Protein AF-A0A2G8K187-F1 (afdb_monomer_lite)

Organism: Stichopus japonicus (NCBI:txid307972)

Sequence (58 aa):
FVKSDRPNQFSNLKVKYVKGADPVLKFLDAQNNVEEVMSIEKWNTDTVEEFLQEHLAL

Foldseek 3Di:
DVVDCLVVQFPPDDDDDDPPDADWDFDADPVRDGPDIGGCNPPDPVNVSVVCCVPRPD

InterPro domains:
  IPR014912 Selenoprotein F/M domain [PF08806] (1-56)
  IPR036249 Thioredoxin-like superfamily [SSF52833] (1-57)
  IPR038219 Selenoprotein F/M, thioredo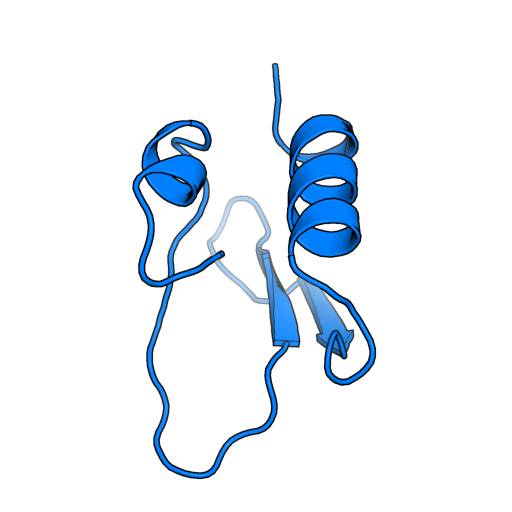xin-like domain superfamily [G3DSA:3.40.30.50] (1-56)
  IPR039992 Selenoprotein F/M [PTHR13077] (1-56)

Radius of gyration: 11.53 Å; chains: 1; bounding box: 28×20×22 Å

pLDDT: mean 94.36, std 6.41, range [55.88, 98.0]

Secondary structure (DSSP, 8-state):
-TTSSGGGG-TT------TTPPPEEEEE-TTS-EEEEEE-TT--HHHHHHHHHHHH--

Structure (mmCIF, N/CA/C/O backbone):
data_AF-A0A2G8K187-F1
#
_entry.id   AF-A0A2G8K187-F1
#
loop_
_atom_site.group_PDB
_atom_site.id
_atom_site.type_symbol
_atom_site.label_atom_id
_atom_site.label_alt_id
_atom_site.label_comp_id
_atom_site.label_asym_id
_atom_site.label_entity_id
_atom_site.label_seq_id
_atom_site.pdbx_PDB_ins_code
_atom_site.Cartn_x
_atom_site.Cartn_y
_atom_site.Cartn_z
_atom_site.occupancy
_atom_site.B_iso_or_equiv
_atom_site.auth_seq_id
_atom_site.auth_comp_id
_atom_site.auth_asym_id
_atom_site.auth_atom_id
_atom_site.pdbx_PDB_model_num
ATOM 1 N N . PHE A 1 1 ? 1.612 -4.540 4.000 1.00 93.38 1 PHE A N 1
ATOM 2 C CA . PHE A 1 1 ? 0.163 -4.286 3.837 1.00 93.38 1 PHE A CA 1
ATOM 3 C C . PHE A 1 1 ? -0.587 -5.433 3.127 1.00 93.38 1 PHE A C 1
ATOM 5 O O . PHE A 1 1 ? -1.220 -6.224 3.810 1.00 93.38 1 PHE A O 1
ATOM 12 N N . VAL A 1 2 ? -0.479 -5.613 1.798 1.00 94.62 2 VAL A N 1
ATOM 13 C CA . VAL A 1 2 ? -1.339 -6.541 1.004 1.00 94.62 2 VAL A CA 1
ATOM 14 C C . VAL A 1 2 ? -1.322 -8.018 1.442 1.00 94.62 2 VAL A C 1
ATOM 16 O O . VAL A 1 2 ? -2.321 -8.707 1.294 1.00 94.62 2 VAL A O 1
ATOM 19 N N . LYS A 1 3 ? -0.202 -8.522 1.975 1.00 94.25 3 LYS A N 1
ATOM 20 C CA . LYS A 1 3 ? -0.067 -9.921 2.437 1.00 94.25 3 LYS A CA 1
ATOM 21 C C . LYS A 1 3 ? -0.497 -10.156 3.900 1.00 94.25 3 LYS A C 1
ATOM 23 O O . LYS A 1 3 ? -0.209 -11.217 4.435 1.00 94.25 3 LYS A O 1
ATOM 28 N N . SER A 1 4 ? -1.090 -9.164 4.562 1.00 95.75 4 SER A N 1
ATOM 29 C CA . SER A 1 4 ? -1.552 -9.248 5.962 1.00 95.75 4 SER A CA 1
ATOM 30 C C . SER A 1 4 ? -3.073 -9.120 6.046 1.00 95.75 4 SER A C 1
ATOM 32 O O . SER A 1 4 ? -3.703 -8.888 5.020 1.00 95.75 4 SER A O 1
ATOM 34 N N . ASP A 1 5 ? -3.643 -9.186 7.251 1.00 95.00 5 ASP A N 1
ATOM 35 C CA . ASP A 1 5 ? -5.086 -8.993 7.479 1.00 95.00 5 ASP A CA 1
ATOM 36 C C . ASP A 1 5 ? -5.532 -7.521 7.468 1.00 95.00 5 ASP A C 1
ATOM 38 O O . ASP A 1 5 ? -6.725 -7.237 7.390 1.00 95.00 5 ASP A O 1
ATOM 42 N N . ARG A 1 6 ? -4.589 -6.569 7.495 1.00 94.62 6 ARG A N 1
ATOM 43 C CA . ARG A 1 6 ? -4.857 -5.117 7.511 1.00 94.62 6 ARG A CA 1
ATOM 44 C C . ARG A 1 6 ? -5.815 -4.622 6.413 1.00 94.62 6 ARG A C 1
ATOM 46 O O . ARG A 1 6 ? -6.706 -3.845 6.737 1.00 94.62 6 ARG A O 1
ATOM 53 N N . PRO A 1 7 ? -5.727 -5.071 5.140 1.00 95.00 7 PRO A N 1
ATOM 54 C CA . PRO A 1 7 ? -6.656 -4.629 4.098 1.00 95.00 7 PRO A CA 1
ATOM 55 C C . PRO A 1 7 ? -8.127 -4.925 4.418 1.00 95.00 7 PRO A C 1
ATOM 57 O O . PRO A 1 7 ? -8.999 -4.206 3.943 1.00 95.00 7 PRO A O 1
ATOM 60 N N . ASN A 1 8 ? -8.409 -5.945 5.239 1.00 93.94 8 ASN A N 1
ATOM 61 C CA . ASN A 1 8 ? -9.774 -6.352 5.583 1.00 93.94 8 ASN A CA 1
ATOM 62 C C . ASN A 1 8 ? -10.515 -5.304 6.431 1.00 93.94 8 ASN A C 1
ATOM 64 O O . ASN A 1 8 ? -11.733 -5.382 6.562 1.00 93.94 8 ASN A O 1
ATOM 68 N N . GLN A 1 9 ? -9.800 -4.327 6.996 1.00 94.06 9 GLN A N 1
ATOM 69 C CA . GLN A 1 9 ? -10.385 -3.216 7.749 1.00 94.06 9 GLN A CA 1
ATOM 70 C C . GLN A 1 9 ? -11.074 -2.185 6.839 1.00 94.06 9 GLN A C 1
ATOM 72 O O . GLN A 1 9 ? -11.904 -1.414 7.311 1.00 94.06 9 GLN A O 1
ATOM 77 N N . PHE A 1 10 ? -10.771 -2.184 5.536 1.00 94.19 10 PHE A N 1
ATOM 78 C CA . PHE A 1 10 ? -11.253 -1.181 4.587 1.00 94.19 10 PHE A CA 1
ATOM 79 C C . PHE A 1 10 ? -12.225 -1.814 3.585 1.00 94.19 10 PHE A C 1
ATOM 81 O O . PHE A 1 10 ? -11.825 -2.328 2.542 1.00 94.19 10 PHE A O 1
ATOM 88 N N . SER A 1 11 ? -13.526 -1.760 3.878 1.00 91.25 11 SER A N 1
ATOM 89 C CA . SER A 1 11 ? -14.571 -2.390 3.052 1.00 91.25 11 SER A CA 1
ATOM 90 C C . SER A 1 11 ? -14.649 -1.840 1.620 1.00 91.25 11 SER A C 1
ATOM 92 O O . SER A 1 11 ? -15.045 -2.563 0.706 1.00 91.25 11 SER A O 1
ATOM 94 N N . ASN A 1 12 ? -14.235 -0.586 1.411 1.00 91.19 12 ASN A N 1
ATOM 95 C CA . ASN A 1 12 ? -14.216 0.064 0.099 1.00 91.19 12 ASN A CA 1
ATOM 96 C C . ASN A 1 12 ? -12.861 -0.063 -0.636 1.00 91.19 12 ASN A C 1
ATOM 98 O O . ASN A 1 12 ? -12.664 0.537 -1.692 1.00 91.19 12 ASN A O 1
ATOM 102 N N . LEU A 1 13 ? -11.911 -0.844 -0.106 1.00 94.94 13 LEU A N 1
ATOM 103 C CA . LEU A 1 13 ? -10.610 -1.073 -0.734 1.00 94.94 13 LEU A CA 1
ATOM 104 C C . LEU A 1 13 ? -10.629 -2.330 -1.614 1.00 94.94 13 LEU A C 1
ATOM 106 O O . LEU A 1 13 ? -10.934 -3.432 -1.162 1.00 94.94 13 LEU A O 1
ATOM 110 N N . LYS A 1 14 ? -10.211 -2.191 -2.876 1.00 94.75 14 LYS A N 1
ATOM 111 C CA . LYS A 1 14 ? -9.996 -3.320 -3.795 1.00 94.75 14 LYS A CA 1
ATOM 112 C C . LYS A 1 14 ? -8.519 -3.441 -4.141 1.00 94.75 14 LYS A C 1
ATOM 114 O O . LYS A 1 14 ? -7.944 -2.549 -4.759 1.00 94.75 14 LYS A O 1
ATOM 119 N N . VAL A 1 15 ? -7.912 -4.578 -3.806 1.00 95.19 15 VAL A N 1
ATOM 120 C CA . VAL A 1 15 ? -6.515 -4.866 -4.153 1.00 95.19 15 VAL A CA 1
ATOM 121 C C . VAL A 1 15 ? -6.449 -5.672 -5.448 1.00 95.19 15 VAL A C 1
ATOM 123 O O . VAL A 1 15 ? -7.048 -6.741 -5.557 1.00 95.19 15 VAL A O 1
ATOM 126 N N . LYS A 1 16 ? -5.684 -5.185 -6.430 1.00 95.62 16 LYS A N 1
ATOM 127 C CA . LYS A 1 16 ? -5.439 -5.881 -7.700 1.00 95.62 16 LYS A CA 1
ATOM 128 C C . LYS A 1 16 ? -3.945 -6.090 -7.908 1.00 95.62 16 LYS A C 1
ATOM 130 O O . LYS A 1 16 ? -3.191 -5.128 -8.000 1.00 95.62 16 LYS A O 1
ATOM 135 N N . TYR A 1 17 ? -3.527 -7.347 -8.042 1.00 95.56 17 TYR A N 1
ATOM 136 C CA . TYR A 1 17 ? -2.162 -7.670 -8.450 1.00 95.56 17 TYR A CA 1
ATOM 137 C C . TYR A 1 17 ? -2.021 -7.521 -9.968 1.00 95.56 17 TYR A C 1
ATOM 139 O O . TYR A 1 17 ? -2.736 -8.171 -10.733 1.00 95.56 17 TYR A O 1
ATOM 147 N N . VAL A 1 18 ? -1.095 -6.668 -10.403 1.00 95.94 18 VAL A N 1
ATOM 148 C CA . VAL A 1 18 ? -0.750 -6.476 -11.815 1.00 95.94 18 VAL A CA 1
ATOM 149 C C . VAL A 1 18 ? 0.744 -6.727 -11.964 1.00 95.94 18 VAL A C 1
ATOM 151 O O . VAL A 1 18 ? 1.565 -6.032 -11.371 1.00 95.94 18 VAL A O 1
ATOM 154 N N . LYS A 1 19 ? 1.105 -7.768 -12.717 1.00 96.25 19 LYS A N 1
ATOM 155 C CA . LYS A 1 19 ? 2.497 -8.207 -12.853 1.00 96.25 19 LYS A CA 1
ATOM 156 C C . LYS A 1 19 ? 3.348 -7.112 -13.505 1.00 96.25 19 LYS A C 1
ATOM 158 O O . LYS A 1 19 ? 3.026 -6.669 -14.602 1.00 96.25 19 LYS A O 1
ATOM 163 N N . GLY A 1 20 ? 4.455 -6.753 -12.853 1.00 95.31 20 GLY A N 1
ATOM 164 C CA . GLY A 1 20 ? 5.441 -5.799 -13.374 1.00 95.31 20 GLY A CA 1
ATOM 165 C C . GLY A 1 20 ? 5.023 -4.330 -13.306 1.00 95.31 20 GLY A C 1
ATOM 166 O O . GLY A 1 20 ? 5.718 -3.502 -13.878 1.00 95.31 20 GLY A O 1
ATOM 167 N N . ALA A 1 21 ? 3.906 -4.013 -12.647 1.00 96.50 21 ALA A N 1
ATOM 168 C CA . ALA A 1 21 ? 3.480 -2.639 -12.420 1.00 96.50 21 ALA A CA 1
ATOM 169 C C . ALA A 1 21 ? 3.940 -2.142 -11.045 1.00 96.50 21 ALA A C 1
ATOM 171 O O . ALA A 1 21 ? 3.906 -2.897 -10.068 1.00 96.50 21 ALA A O 1
ATOM 172 N N . ASP A 1 22 ? 4.291 -0.861 -10.976 1.00 97.00 22 ASP A N 1
ATOM 173 C CA . ASP A 1 22 ? 4.561 -0.174 -9.717 1.00 97.00 22 ASP A CA 1
ATOM 174 C C . ASP A 1 22 ? 3.271 -0.014 -8.896 1.00 97.00 22 ASP A C 1
ATOM 176 O O . ASP A 1 22 ? 2.168 0.069 -9.459 1.00 97.00 22 ASP A O 1
ATOM 180 N N . PRO A 1 23 ? 3.365 0.003 -7.556 1.00 97.19 23 PRO A N 1
ATOM 181 C CA . PRO A 1 23 ? 2.193 0.118 -6.707 1.00 97.19 23 PRO A CA 1
ATOM 182 C C . PRO A 1 23 ? 1.622 1.540 -6.763 1.00 97.19 23 PRO A C 1
ATOM 184 O O . PRO A 1 23 ? 2.317 2.535 -6.547 1.00 97.19 23 PRO A O 1
ATOM 187 N N . VAL A 1 24 ? 0.317 1.619 -7.011 1.00 98.00 24 VAL A N 1
ATOM 188 C CA . VAL A 1 24 ? -0.443 2.870 -7.062 1.00 98.00 24 VAL A CA 1
ATOM 189 C C . VAL A 1 24 ? -1.761 2.719 -6.310 1.00 98.00 24 VAL A C 1
ATOM 191 O O . VAL A 1 24 ? -2.358 1.638 -6.308 1.00 98.00 24 VAL A O 1
ATOM 194 N N . LEU A 1 25 ? -2.245 3.811 -5.726 1.00 97.19 25 LEU A N 1
ATOM 195 C CA . LEU A 1 25 ? -3.640 3.954 -5.322 1.00 97.19 25 LEU A CA 1
ATOM 196 C C . LEU A 1 25 ? -4.431 4.567 -6.475 1.00 97.19 25 LEU A C 1
ATOM 198 O O . LEU A 1 25 ? -3.934 5.436 -7.191 1.00 97.19 25 LEU A O 1
ATOM 202 N N . LYS A 1 26 ? -5.658 4.084 -6.675 1.00 97.06 26 LYS A N 1
ATOM 203 C CA . LYS A 1 26 ? -6.599 4.632 -7.654 1.00 97.06 26 LYS A CA 1
ATOM 204 C C . LYS A 1 26 ? -7.872 5.023 -6.929 1.00 97.06 26 LYS A C 1
ATOM 206 O O . LYS A 1 26 ? -8.513 4.151 -6.342 1.00 97.06 26 LYS A O 1
ATOM 211 N 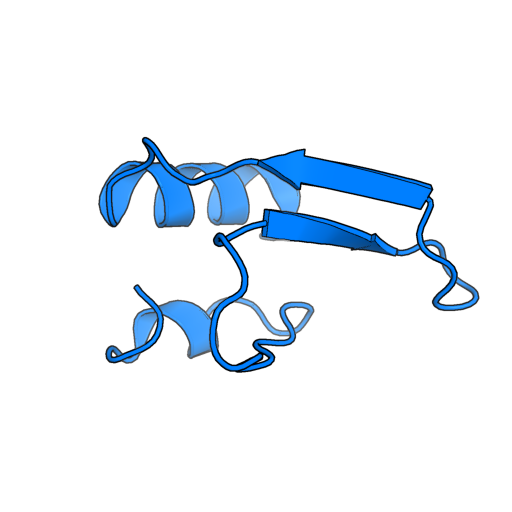N . PHE A 1 27 ? -8.224 6.296 -6.997 1.00 95.44 27 PHE A N 1
ATOM 212 C CA . PHE A 1 27 ? -9.469 6.812 -6.448 1.00 95.44 27 PHE A CA 1
ATOM 213 C C . PHE A 1 27 ? -10.539 6.720 -7.524 1.00 95.44 27 PHE A C 1
ATOM 215 O O . PHE A 1 27 ? -10.295 7.057 -8.687 1.00 95.44 27 PHE A O 1
ATOM 222 N N . LEU A 1 28 ? -11.685 6.164 -7.142 1.00 95.06 28 LEU A N 1
ATOM 223 C CA . LEU A 1 28 ? -12.796 5.933 -8.047 1.00 95.06 28 LEU A CA 1
ATOM 224 C C . LEU A 1 28 ? -13.959 6.848 -7.686 1.00 95.06 28 LEU A C 1
ATOM 226 O O . LEU A 1 28 ? -14.280 6.994 -6.507 1.00 95.06 28 LEU A O 1
ATOM 230 N N . ASP A 1 29 ? -14.614 7.388 -8.709 1.00 94.12 29 ASP A N 1
ATOM 231 C CA . ASP A 1 29 ? -15.873 8.106 -8.548 1.00 94.12 29 ASP A CA 1
ATOM 232 C C . ASP A 1 29 ? -17.041 7.142 -8.239 1.00 94.12 29 ASP A C 1
ATOM 234 O O . ASP A 1 29 ? -16.908 5.910 -8.224 1.00 94.12 29 ASP A O 1
ATOM 238 N N . ALA A 1 30 ? -18.237 7.699 -8.030 1.00 93.88 30 ALA A N 1
ATOM 239 C CA . ALA A 1 30 ? -19.452 6.925 -7.759 1.00 93.88 30 ALA A CA 1
ATOM 240 C C . ALA A 1 30 ? -19.866 5.987 -8.916 1.00 93.88 30 ALA A C 1
ATOM 242 O O . ALA A 1 30 ? -20.652 5.059 -8.714 1.00 93.88 30 ALA A O 1
ATOM 243 N N . GLN A 1 31 ? -19.350 6.208 -10.126 1.00 96.38 31 GLN A N 1
ATOM 244 C CA . GLN A 1 31 ? -19.579 5.392 -11.315 1.00 96.38 31 GLN A CA 1
ATOM 245 C C . GLN A 1 31 ? -18.452 4.367 -11.551 1.00 96.38 31 GLN A C 1
ATOM 247 O O . GLN A 1 31 ? -18.503 3.625 -12.532 1.00 96.38 31 GLN A O 1
ATOM 252 N N . ASN A 1 32 ? -17.497 4.240 -10.622 1.00 93.06 32 ASN A N 1
ATOM 253 C CA . ASN A 1 32 ? -16.291 3.411 -10.714 1.00 93.06 32 ASN A CA 1
ATOM 254 C C . ASN A 1 32 ? -15.303 3.828 -11.825 1.00 93.06 32 ASN A C 1
ATOM 256 O O . ASN A 1 32 ? -14.472 3.010 -12.236 1.00 93.06 32 ASN A O 1
ATOM 260 N N . ASN A 1 33 ? -15.348 5.073 -12.304 1.00 97.00 33 ASN A N 1
ATOM 261 C CA . ASN A 1 33 ? -14.292 5.605 -13.165 1.00 97.0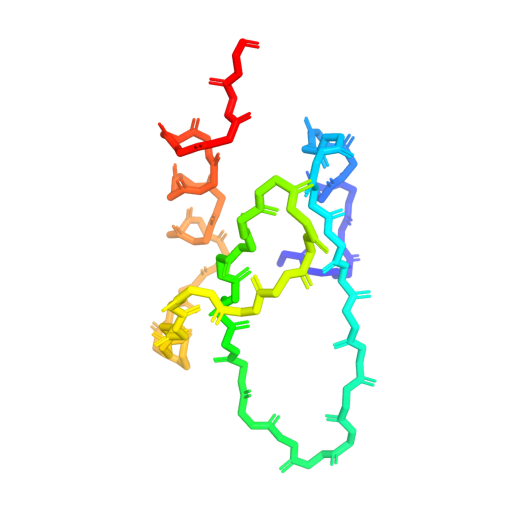0 33 ASN A CA 1
ATOM 262 C C . ASN A 1 33 ? -13.103 6.055 -12.318 1.00 97.00 33 ASN A C 1
ATOM 264 O O . ASN A 1 33 ? -13.266 6.471 -11.176 1.00 97.00 33 ASN A O 1
ATOM 268 N N . VAL A 1 34 ? -11.898 5.980 -12.886 1.00 97.00 34 VAL A N 1
ATOM 269 C CA . VAL A 1 34 ? -10.690 6.485 -12.225 1.00 97.00 34 VAL A CA 1
ATOM 270 C C . VAL A 1 34 ? -10.710 8.007 -12.262 1.00 97.00 34 VAL A C 1
ATOM 272 O O . VAL A 1 34 ? -10.605 8.589 -13.339 1.00 97.00 34 VAL A O 1
ATOM 275 N N . GLU A 1 35 ? -10.812 8.619 -11.091 1.00 96.81 35 GLU A N 1
ATOM 276 C CA . GLU A 1 35 ? -10.715 10.067 -10.912 1.00 96.81 35 GLU A CA 1
ATOM 277 C C . GLU A 1 35 ? -9.250 10.489 -10.734 1.00 96.81 35 GLU A C 1
ATOM 279 O O . GLU A 1 35 ? -8.778 11.409 -11.399 1.00 96.81 35 GLU A O 1
ATOM 284 N N . GLU A 1 36 ? -8.494 9.750 -9.914 1.00 96.56 36 GLU A N 1
ATOM 285 C CA . GLU A 1 36 ? -7.093 10.054 -9.606 1.00 96.56 36 GLU A CA 1
ATOM 286 C C . GLU A 1 36 ? -6.240 8.782 -9.448 1.00 96.56 36 GLU A C 1
ATOM 288 O O . GLU A 1 36 ? -6.720 7.719 -9.037 1.00 96.56 36 GL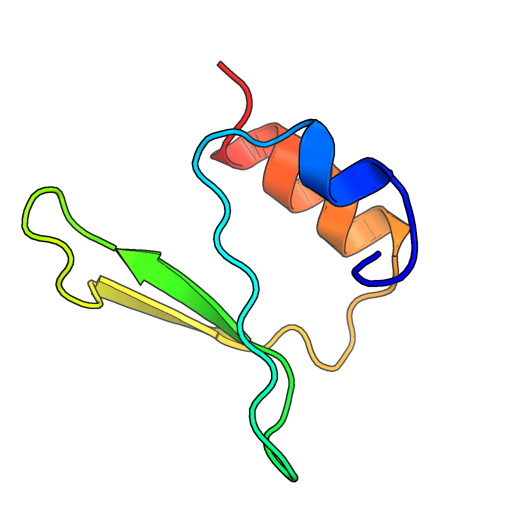U A O 1
ATOM 293 N N . VAL A 1 37 ? -4.946 8.894 -9.773 1.00 97.75 37 VAL A N 1
ATOM 294 C CA . VAL A 1 37 ? -3.933 7.854 -9.548 1.00 97.75 37 VAL A CA 1
ATOM 295 C C . VAL A 1 37 ? -2.745 8.444 -8.795 1.00 97.75 37 VAL A C 1
ATOM 297 O O . VAL A 1 37 ? -2.115 9.385 -9.271 1.00 97.75 37 VAL A O 1
ATOM 300 N N . MET A 1 38 ? -2.388 7.832 -7.668 1.00 97.62 38 MET A N 1
ATOM 301 C CA . MET A 1 38 ? -1.275 8.246 -6.816 1.00 97.62 38 MET A CA 1
ATOM 302 C C . MET A 1 38 ? -0.232 7.130 -6.720 1.00 97.62 38 MET A C 1
ATOM 304 O O . MET A 1 38 ? -0.566 5.987 -6.405 1.00 97.62 38 MET A O 1
ATOM 308 N N . SER A 1 39 ? 1.041 7.449 -6.972 1.00 97.88 39 SER A N 1
ATOM 309 C CA . SER A 1 39 ? 2.140 6.503 -6.736 1.00 97.88 39 SER A CA 1
ATOM 310 C C . SER A 1 39 ? 2.416 6.354 -5.243 1.00 97.88 39 SER A C 1
ATOM 312 O O . SER A 1 39 ? 2.524 7.349 -4.529 1.00 97.88 39 SER A O 1
ATOM 314 N N . ILE A 1 40 ? 2.582 5.109 -4.797 1.00 97.56 40 ILE A N 1
ATOM 315 C CA . ILE A 1 40 ? 2.920 4.763 -3.408 1.00 97.56 40 ILE A CA 1
ATOM 316 C C . ILE A 1 40 ? 4.211 3.939 -3.322 1.00 97.56 40 ILE A C 1
ATOM 318 O O . ILE A 1 40 ? 4.459 3.256 -2.334 1.00 97.56 40 ILE A O 1
ATOM 322 N N . GLU A 1 41 ? 5.052 3.990 -4.358 1.00 96.62 41 GLU A N 1
ATOM 323 C CA . GLU A 1 41 ? 6.282 3.191 -4.473 1.00 96.62 41 GLU A CA 1
ATOM 324 C C . GLU A 1 41 ? 7.223 3.344 -3.268 1.00 96.62 41 GLU A C 1
ATOM 326 O O . GLU A 1 41 ? 7.869 2.388 -2.844 1.00 96.62 41 GLU A O 1
ATOM 331 N N . LYS A 1 42 ? 7.274 4.544 -2.682 1.00 97.25 42 LYS A N 1
ATOM 332 C CA . LYS A 1 42 ? 8.144 4.861 -1.540 1.00 97.25 42 LYS A CA 1
ATOM 333 C C . LYS A 1 42 ? 7.479 4.662 -0.180 1.00 97.25 42 LYS A C 1
ATOM 335 O O . LYS A 1 42 ? 8.120 4.909 0.839 1.00 97.25 42 LYS A O 1
ATOM 340 N N . TRP A 1 43 ? 6.206 4.282 -0.143 1.00 97.50 43 TRP A N 1
ATOM 341 C CA . TRP A 1 43 ? 5.475 4.154 1.112 1.00 97.50 43 TRP A CA 1
ATOM 342 C C . TRP A 1 43 ? 5.782 2.818 1.778 1.00 97.50 43 TRP A C 1
ATOM 344 O O . TRP A 1 43 ? 5.864 1.771 1.133 1.00 97.50 43 TRP A O 1
ATOM 354 N N . ASN A 1 44 ? 5.943 2.854 3.098 1.00 97.31 44 ASN A N 1
ATOM 355 C CA . ASN A 1 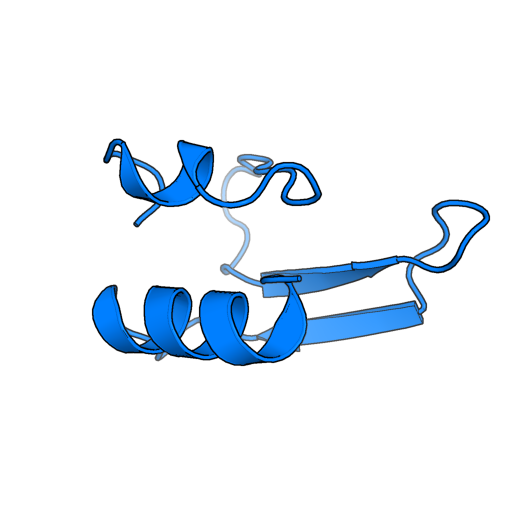44 ? 6.055 1.642 3.897 1.00 97.31 44 ASN A CA 1
ATOM 356 C C . ASN A 1 44 ? 4.652 1.134 4.294 1.00 97.31 44 ASN A C 1
ATOM 358 O O . ASN A 1 44 ? 3.629 1.684 3.885 1.00 97.31 44 ASN A O 1
ATOM 362 N N . THR A 1 45 ? 4.587 0.042 5.062 1.00 96.81 45 THR A N 1
ATOM 363 C CA . THR A 1 45 ? 3.286 -0.538 5.439 1.00 96.81 45 THR A CA 1
ATOM 364 C C . THR A 1 45 ? 2.462 0.385 6.334 1.00 96.81 45 THR A C 1
ATOM 366 O O . THR A 1 45 ? 1.249 0.416 6.154 1.00 96.81 45 THR A O 1
ATOM 369 N N . ASP A 1 46 ? 3.102 1.121 7.238 1.00 97.00 46 ASP A N 1
ATOM 370 C CA . ASP A 1 46 ? 2.409 1.966 8.210 1.00 97.00 46 ASP A CA 1
ATOM 371 C C . ASP A 1 46 ? 1.886 3.240 7.529 1.00 97.00 46 ASP A C 1
ATOM 373 O O . ASP A 1 46 ? 0.720 3.567 7.686 1.00 97.00 46 ASP A O 1
ATOM 377 N N . THR A 1 47 ? 2.661 3.855 6.626 1.00 97.81 47 THR A N 1
ATOM 378 C CA . THR A 1 47 ? 2.204 4.998 5.811 1.00 97.81 47 THR A CA 1
ATOM 379 C C . THR A 1 47 ? 0.993 4.647 4.942 1.00 97.81 47 THR A C 1
ATOM 381 O O . THR A 1 47 ? 0.073 5.448 4.812 1.00 97.81 47 THR A O 1
ATOM 384 N N . VAL A 1 48 ? 0.970 3.449 4.340 1.00 96.75 48 VAL A N 1
ATOM 385 C CA . VAL A 1 48 ? -0.200 2.989 3.570 1.00 96.75 48 VAL A CA 1
ATOM 386 C C . VAL A 1 48 ? -1.416 2.824 4.480 1.00 96.75 48 VAL A C 1
ATOM 388 O O . VAL A 1 48 ? -2.516 3.203 4.097 1.00 96.75 48 VAL A O 1
ATOM 391 N N . GLU A 1 49 ? -1.234 2.240 5.662 1.00 95.88 49 GLU A N 1
ATOM 392 C CA . GLU A 1 49 ? -2.319 2.004 6.615 1.00 95.88 49 GLU A CA 1
ATOM 393 C C . GLU A 1 49 ? -2.890 3.318 7.161 1.00 95.88 49 GLU A C 1
ATOM 395 O O . GLU A 1 49 ? -4.100 3.513 7.082 1.00 95.88 49 GLU A O 1
ATOM 400 N N . GLU A 1 50 ? -2.035 4.235 7.617 1.00 96.38 50 GLU A N 1
ATOM 401 C CA . GLU A 1 50 ? -2.414 5.568 8.107 1.00 96.38 50 GLU A CA 1
ATOM 402 C C . GLU A 1 50 ? -3.185 6.354 7.043 1.00 96.38 50 GLU A C 1
ATOM 404 O O . GLU A 1 50 ? -4.289 6.833 7.298 1.00 96.38 50 GLU A O 1
ATOM 409 N N . PHE A 1 51 ? -2.666 6.403 5.811 1.00 96.38 51 PHE A N 1
ATOM 410 C CA . PHE A 1 51 ? -3.338 7.102 4.720 1.00 96.38 51 PHE A CA 1
ATOM 411 C C . PHE A 1 51 ? -4.740 6.535 4.457 1.00 96.38 51 PHE A C 1
ATOM 413 O O . PHE A 1 51 ? -5.704 7.283 4.306 1.00 96.38 51 PHE A O 1
ATOM 420 N N . LEU A 1 52 ? -4.882 5.207 4.412 1.00 95.31 52 LEU A N 1
ATOM 421 C CA . LEU A 1 52 ? -6.181 4.578 4.178 1.00 95.31 52 LEU A CA 1
ATOM 422 C C . LEU A 1 52 ? -7.140 4.779 5.359 1.00 95.31 52 LEU A C 1
ATOM 424 O O . LEU A 1 52 ? -8.338 4.916 5.127 1.00 95.31 52 LEU A O 1
ATOM 428 N N . GLN A 1 53 ? -6.646 4.838 6.598 1.00 94.75 53 GLN A N 1
ATOM 429 C CA . GLN A 1 53 ? -7.465 5.189 7.762 1.00 94.75 53 GLN A CA 1
ATOM 430 C C . GLN A 1 53 ? -8.017 6.609 7.639 1.00 94.75 53 GLN A C 1
ATOM 432 O O . GLN A 1 53 ? -9.216 6.798 7.795 1.00 94.75 53 GLN A O 1
ATOM 437 N N . GLU A 1 54 ? -7.190 7.587 7.276 1.00 93.94 54 GLU A N 1
ATOM 438 C CA . GLU A 1 54 ? -7.635 8.978 7.131 1.00 93.94 54 GLU A CA 1
ATOM 439 C C . GLU A 1 54 ? -8.643 9.186 5.988 1.00 93.94 54 GLU A C 1
ATOM 441 O O . GLU A 1 54 ? -9.509 10.053 6.085 1.00 93.94 54 GLU A O 1
ATOM 446 N N . HIS A 1 55 ? -8.542 8.404 4.907 1.00 91.06 55 HIS A N 1
ATOM 447 C CA . HIS A 1 55 ? -9.304 8.649 3.675 1.00 91.06 55 HIS A CA 1
ATOM 448 C C . HIS A 1 55 ? -10.480 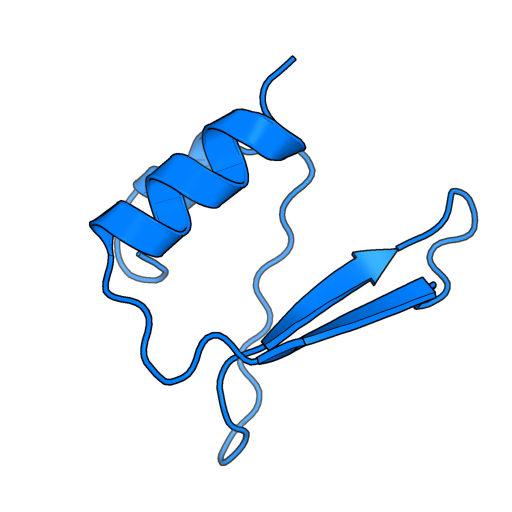7.688 3.451 1.00 91.06 55 HIS A C 1
ATOM 450 O O . HIS A 1 55 ? -11.394 8.020 2.697 1.00 91.06 55 HIS A O 1
ATOM 456 N N . LEU A 1 56 ? -10.460 6.491 4.047 1.00 86.31 56 LEU A N 1
ATOM 457 C CA . LEU A 1 56 ? -11.481 5.454 3.838 1.00 86.31 56 LEU A CA 1
ATOM 458 C C . LEU A 1 56 ? -12.182 4.996 5.118 1.00 86.31 56 LEU A C 1
ATOM 460 O O . LEU A 1 56 ? -13.215 4.332 5.003 1.00 86.31 56 LEU A O 1
ATOM 464 N N . ALA A 1 57 ? -11.645 5.279 6.310 1.00 70.06 57 ALA A N 1
ATOM 465 C CA . ALA A 1 57 ? -12.358 4.949 7.537 1.00 70.06 57 ALA A CA 1
ATOM 466 C C . ALA A 1 57 ? -13.492 5.963 7.753 1.00 70.06 57 ALA A C 1
ATOM 468 O O . ALA A 1 57 ? -13.255 7.156 7.934 1.00 70.06 57 ALA A O 1
ATOM 469 N N . LEU A 1 58 ? -14.726 5.459 7.708 1.00 55.88 58 LEU A N 1
ATOM 470 C CA . LEU A 1 58 ? -15.916 6.088 8.283 1.00 55.88 58 LEU A CA 1
ATOM 471 C C . LEU A 1 58 ? -16.191 5.446 9.642 1.00 55.88 58 LEU A C 1
ATOM 473 O O . LEU A 1 58 ? -16.208 4.192 9.687 1.00 55.88 58 LEU A O 1
#